Protein AF-A0A6L8U2K6-F1 (afdb_monomer)

Solvent-accessible surface area (backbone atoms only — not comparable to full-atom values): 6832 Å² total; per-residue (Å²): 142,85,79,87,63,84,82,75,56,72,65,58,54,56,49,52,51,50,53,48,40,55,70,75,34,59,48,20,58,42,51,52,53,72,71,41,60,77,92,68,61,67,78,41,79,47,75,41,72,65,56,47,58,81,60,60,84,67,68,87,83,79,55,77,65,57,58,54,52,48,54,50,51,48,43,27,56,48,45,24,52,30,92,92,25,87,46,38,44,80,45,78,42,60,57,82,91,44,50,69,71,54,63,76,48,58,57,75,79,70,111

Secondary structure (DSSP, 8-state):
---------HHHHHHHHHHHHHHH-TTHHHHHHHTS-GGG-S-EEEEE--GGGGGTT--TTS-HHHHHHHHHHHHHHHHHTSTT-TTEEEEE---GGGHHHHTT-TTGGG-

pLDDT: mean 80.6, std 13.08, range [44.81, 95.0]

Mean predicted aligned error: 8.61 Å

Sequence (111 aa):
LSGNGPVRDPNDETQNEILKVLRDNPDGIGEVIRNAPPRFRGKTLLFIDQFEELFRDVSFQSYPDREKELSRFVTLLTNSVSHNNPDIYLVIAIRSDLITECSHYRGFTNL

Foldseek 3Di:
DDDPDPPDDPVVVVVVVLVCLLQPPLQSLLVCQVPDDPVSDAAEEAEAEAPLVLVPPPPVPDDPVSVVVSLSNLSSLLSCVPPVNVRYHYDYDYDPVSVVVVVVRCSVVVD

Nearest PDB structures (foldseek):
  7piu-assembly1_A  TM=2.959E-01  e=3.061E-01  Homo sapiens
  2vye-assembly1_B  TM=2.200E-01  e=1.027E+00  Geobacillus kaustop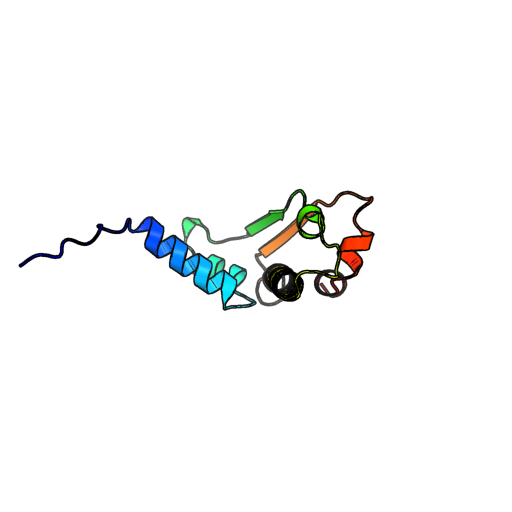hilus HTA426
  7oyl-assembly1_A  TM=3.5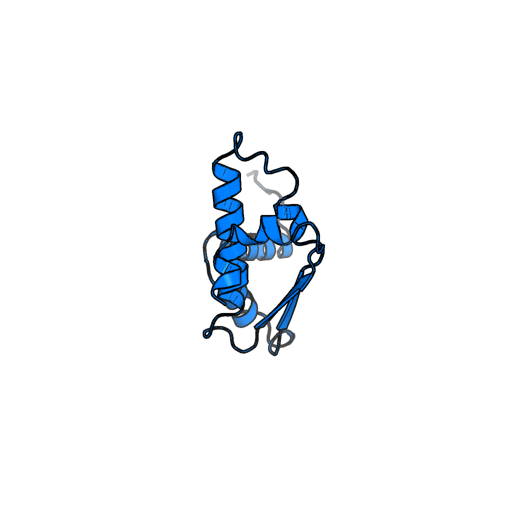98E-01  e=4.129E+00  Aspergillus fumigatus

Structure (mmCIF, N/CA/C/O backbone):
data_AF-A0A6L8U2K6-F1
#
_entry.id   AF-A0A6L8U2K6-F1
#
loop_
_atom_site.group_PDB
_atom_site.id
_atom_site.type_symbol
_atom_site.label_atom_id
_atom_site.label_alt_id
_atom_site.label_comp_id
_atom_site.label_asym_id
_atom_site.label_entity_id
_atom_site.label_seq_id
_atom_site.pdbx_PDB_ins_code
_atom_site.Cartn_x
_atom_site.Cartn_y
_atom_site.Cartn_z
_atom_site.occupancy
_atom_site.B_iso_or_equiv
_atom_site.auth_seq_id
_atom_site.auth_comp_id
_atom_site.auth_asym_id
_atom_site.auth_atom_id
_atom_site.pdbx_PDB_model_num
ATOM 1 N N . LEU A 1 1 ? 1.429 43.412 17.797 1.00 44.81 1 LEU A N 1
ATOM 2 C CA . LEU A 1 1 ? 0.382 42.372 17.890 1.00 44.81 1 LEU A CA 1
ATOM 3 C C . LEU A 1 1 ? -0.079 42.062 16.474 1.00 44.81 1 LEU A C 1
ATOM 5 O O . LEU A 1 1 ? -0.942 42.759 15.967 1.00 44.81 1 LEU A O 1
ATOM 9 N N . SER A 1 2 ? 0.571 41.133 15.779 1.00 53.34 2 SER A N 1
ATOM 10 C CA . SER A 1 2 ? 0.094 40.709 14.461 1.00 53.34 2 SER A CA 1
ATOM 11 C C . SER A 1 2 ? 0.568 39.291 14.199 1.00 53.34 2 SER A C 1
ATOM 13 O O . SER A 1 2 ? 1.753 39.007 14.356 1.00 53.34 2 SER A O 1
ATOM 15 N N . GLY A 1 3 ? -0.371 38.411 13.874 1.00 45.78 3 GLY A N 1
ATOM 16 C CA . GLY A 1 3 ? -0.091 37.002 13.643 1.00 45.78 3 GLY A CA 1
ATOM 17 C C . GLY A 1 3 ? -1.331 36.121 13.714 1.00 45.78 3 GLY A C 1
ATOM 18 O O . GLY A 1 3 ? -1.265 35.054 14.308 1.00 45.78 3 GLY A O 1
ATOM 19 N N . ASN A 1 4 ? -2.451 36.539 13.116 1.00 53.59 4 ASN A N 1
ATOM 20 C CA . ASN A 1 4 ? -3.452 35.560 12.693 1.00 53.59 4 ASN A CA 1
ATOM 21 C C . ASN A 1 4 ? -2.891 34.895 11.433 1.00 53.59 4 ASN A C 1
ATOM 23 O O . ASN A 1 4 ? -3.108 35.370 10.319 1.00 53.59 4 ASN A O 1
ATOM 27 N N . GLY A 1 5 ? -2.085 33.849 11.635 1.00 63.31 5 GLY A N 1
ATOM 28 C CA . GLY A 1 5 ? -1.753 32.911 10.568 1.00 63.31 5 GLY A CA 1
ATOM 29 C C . GLY A 1 5 ? -3.033 32.284 10.001 1.00 63.31 5 GLY A C 1
ATOM 30 O O . GLY A 1 5 ? -4.082 32.359 10.647 1.00 63.31 5 GLY A O 1
ATOM 31 N N . PRO A 1 6 ? -2.979 31.694 8.795 1.00 64.31 6 PRO A N 1
ATOM 32 C CA . PRO A 1 6 ? -4.141 31.032 8.218 1.00 64.31 6 PRO A CA 1
ATOM 33 C C . PRO A 1 6 ? -4.674 30.002 9.218 1.00 64.31 6 PRO A C 1
ATOM 35 O O . PRO A 1 6 ? -3.929 29.134 9.674 1.00 64.31 6 PRO A O 1
ATOM 38 N N . VAL A 1 7 ? -5.946 30.146 9.597 1.00 65.56 7 VAL A N 1
ATOM 39 C CA . VAL A 1 7 ? -6.654 29.165 10.422 1.00 65.56 7 VAL A CA 1
ATOM 40 C C . VAL A 1 7 ? -6.691 27.879 9.602 1.00 65.56 7 VAL A C 1
ATOM 42 O O . VAL A 1 7 ? -7.323 27.847 8.548 1.00 65.56 7 VAL A O 1
ATOM 45 N N . ARG A 1 8 ? -5.929 26.868 10.025 1.00 63.84 8 ARG A N 1
ATOM 46 C CA . ARG A 1 8 ? -5.858 25.572 9.342 1.00 63.84 8 ARG A CA 1
ATOM 47 C C . ARG A 1 8 ? -7.182 24.837 9.527 1.00 63.84 8 ARG A C 1
ATOM 49 O O . ARG A 1 8 ? -7.728 24.839 10.629 1.00 63.84 8 ARG A O 1
ATOM 56 N N . ASP A 1 9 ? -7.696 24.241 8.455 1.00 71.88 9 ASP A N 1
ATOM 57 C CA . ASP A 1 9 ? -8.867 23.370 8.535 1.00 71.88 9 ASP A CA 1
ATOM 58 C C . ASP A 1 9 ? -8.480 22.117 9.352 1.00 71.88 9 ASP A C 1
ATOM 60 O O . ASP A 1 9 ? -7.478 21.475 9.028 1.00 71.88 9 ASP A O 1
ATOM 64 N N . PRO A 1 10 ? -9.223 21.741 10.409 1.00 68.31 10 PRO A N 1
ATOM 65 C CA . PRO A 1 10 ? -8.976 20.508 11.164 1.00 68.31 10 PRO A CA 1
ATOM 66 C C . PRO A 1 10 ? -8.899 19.240 10.290 1.00 68.31 10 PRO A C 1
ATOM 68 O O . PRO A 1 10 ? -8.219 18.271 10.645 1.00 68.31 10 PRO A O 1
ATOM 71 N N . ASN A 1 11 ? -9.564 19.237 9.130 1.00 74.88 11 ASN A N 1
ATOM 72 C CA . ASN A 1 11 ? -9.453 18.153 8.157 1.00 74.88 11 ASN A CA 1
ATOM 73 C C . ASN A 1 11 ? -8.072 18.106 7.489 1.00 74.88 11 ASN A C 1
ATOM 75 O O . ASN A 1 11 ? -7.558 17.009 7.269 1.00 74.88 11 ASN A O 1
ATOM 79 N N . ASP A 1 12 ? -7.443 19.255 7.225 1.00 78.50 12 ASP A N 1
ATOM 80 C CA . ASP A 1 12 ? -6.097 19.318 6.642 1.00 78.50 12 ASP A CA 1
ATOM 81 C C . ASP A 1 12 ? -5.055 18.765 7.619 1.00 78.50 12 ASP A C 1
ATOM 83 O O . ASP A 1 12 ? -4.112 18.083 7.218 1.00 78.50 12 ASP A O 1
ATOM 87 N N . GLU A 1 13 ? -5.209 19.028 8.918 1.00 83.81 13 GLU A N 1
ATOM 88 C CA . GLU A 1 13 ? -4.307 18.489 9.943 1.00 83.81 13 GLU A CA 1
ATOM 89 C C . GLU A 1 13 ? -4.416 16.964 10.022 1.00 83.81 13 GLU A C 1
ATOM 91 O O . GLU A 1 13 ? -3.406 16.269 9.909 1.00 83.81 13 GLU A O 1
ATOM 96 N N . THR A 1 14 ? -5.644 16.444 10.067 1.00 85.12 14 THR A N 1
ATOM 97 C CA . THR A 1 14 ? -5.908 14.996 10.083 1.00 85.12 14 THR A CA 1
ATOM 98 C C . THR A 1 14 ? -5.360 14.306 8.827 1.00 85.12 14 THR A C 1
ATOM 100 O O . THR A 1 14 ? -4.743 13.242 8.902 1.00 85.12 14 THR A O 1
ATOM 103 N N . GLN A 1 15 ? -5.543 14.910 7.650 1.00 87.62 15 GLN A N 1
ATOM 104 C CA . GLN A 1 15 ? -5.007 14.376 6.397 1.00 87.62 15 GLN A CA 1
ATOM 105 C C . GLN A 1 15 ? -3.477 14.357 6.386 1.00 87.62 15 GLN A C 1
ATOM 107 O O . GLN A 1 15 ? -2.882 13.364 5.969 1.00 87.62 15 GLN A O 1
ATOM 112 N N . ASN A 1 16 ? -2.831 15.421 6.863 1.00 91.75 16 ASN A N 1
ATOM 113 C CA . ASN A 1 16 ? -1.373 15.489 6.932 1.00 91.75 16 ASN A CA 1
ATOM 114 C C . ASN A 1 16 ? -0.792 14.450 7.899 1.00 91.75 16 ASN A C 1
ATOM 116 O O . ASN A 1 16 ? 0.246 13.856 7.604 1.00 91.75 16 ASN A O 1
ATOM 120 N N . GLU A 1 17 ? -1.464 14.195 9.020 1.00 91.19 17 GLU A N 1
ATOM 121 C CA . GLU A 1 17 ? -1.086 13.139 9.961 1.00 91.19 17 GLU A CA 1
ATOM 122 C C . GLU A 1 17 ? -1.187 11.751 9.323 1.00 91.19 17 GLU A C 1
ATOM 124 O O . GLU A 1 17 ? -0.224 10.985 9.374 1.00 91.19 17 GLU A O 1
ATOM 129 N N . ILE A 1 18 ? -2.298 11.455 8.639 1.00 92.38 18 ILE A N 1
ATOM 130 C CA . ILE A 1 18 ? -2.472 10.192 7.908 1.00 92.38 18 ILE A CA 1
ATOM 131 C C . ILE A 1 18 ? -1.385 10.041 6.840 1.00 92.38 18 ILE A C 1
ATOM 133 O O . ILE A 1 18 ? -0.716 9.012 6.782 1.00 92.38 18 ILE A O 1
ATOM 137 N N . LEU A 1 19 ? -1.157 11.068 6.016 1.00 92.81 19 LEU A N 1
ATOM 138 C CA . LEU A 1 19 ? -0.135 11.033 4.967 1.00 92.81 19 LEU A CA 1
ATOM 139 C C . LEU A 1 19 ? 1.268 10.807 5.534 1.00 92.81 19 LEU A C 1
ATOM 141 O O . LEU A 1 19 ? 2.068 10.106 4.915 1.00 92.81 19 LEU A O 1
ATOM 145 N N . LYS A 1 20 ? 1.567 11.373 6.704 1.00 93.75 20 LYS A N 1
ATOM 146 C CA . LYS A 1 20 ? 2.832 11.138 7.397 1.00 93.75 20 LYS A CA 1
ATOM 147 C C . LYS A 1 20 ? 2.962 9.677 7.832 1.00 93.75 20 LYS A C 1
ATOM 149 O O . LYS A 1 20 ? 3.977 9.056 7.532 1.00 93.75 20 LYS A O 1
ATOM 154 N N . VAL A 1 21 ? 1.926 9.103 8.449 1.00 95.00 21 VAL A N 1
ATOM 155 C CA . VAL A 1 21 ? 1.912 7.681 8.841 1.00 95.00 21 VAL A CA 1
ATOM 156 C C . VAL A 1 21 ? 2.110 6.772 7.624 1.00 95.00 21 VAL A C 1
ATOM 158 O O . VAL A 1 21 ? 2.952 5.880 7.661 1.00 95.00 21 VAL A O 1
ATOM 161 N N . LEU A 1 22 ? 1.409 7.032 6.516 1.00 94.25 22 LEU A N 1
ATOM 162 C CA . LEU A 1 22 ? 1.540 6.245 5.282 1.00 94.25 22 LEU A CA 1
ATOM 163 C C . LEU A 1 22 ? 2.931 6.354 4.632 1.00 94.25 22 LEU A C 1
ATOM 165 O O . LEU A 1 22 ? 3.351 5.443 3.920 1.00 94.25 22 LEU A O 1
ATOM 169 N N . ARG A 1 23 ? 3.648 7.466 4.839 1.00 90.31 23 ARG A N 1
ATOM 170 C CA . ARG A 1 23 ? 5.007 7.670 4.307 1.00 90.31 23 ARG A CA 1
ATOM 171 C C . ARG A 1 23 ? 6.084 7.036 5.178 1.00 90.31 23 ARG A C 1
ATOM 173 O O . ARG A 1 23 ? 7.031 6.477 4.629 1.00 90.31 23 ARG A O 1
ATOM 180 N N . ASP A 1 24 ? 5.932 7.125 6.494 1.00 91.69 24 ASP A N 1
ATOM 181 C CA . ASP A 1 24 ? 6.996 6.803 7.445 1.00 91.69 24 ASP A CA 1
ATOM 182 C C . ASP A 1 24 ? 6.869 5.383 8.024 1.00 91.69 24 ASP A C 1
ATOM 184 O O . ASP A 1 24 ? 7.873 4.805 8.445 1.00 91.69 24 ASP A O 1
ATOM 188 N N . ASN A 1 25 ? 5.664 4.795 8.027 1.00 93.12 25 ASN A N 1
ATOM 189 C CA . ASN A 1 25 ? 5.410 3.458 8.563 1.00 93.12 25 ASN A CA 1
ATOM 190 C C . ASN A 1 25 ? 5.072 2.441 7.450 1.00 93.12 25 ASN A C 1
ATOM 192 O O . ASN A 1 25 ? 4.034 2.568 6.798 1.00 93.12 25 ASN A O 1
ATOM 196 N N . PRO A 1 26 ? 5.870 1.369 7.277 1.00 91.44 26 PRO A N 1
ATOM 197 C CA . PRO A 1 26 ? 5.549 0.265 6.373 1.00 91.44 26 PRO A CA 1
ATOM 198 C C . PRO A 1 26 ? 4.228 -0.469 6.671 1.00 91.44 26 PRO A C 1
ATOM 200 O O . PRO A 1 26 ? 3.708 -1.110 5.768 1.00 91.44 26 PRO A O 1
ATOM 203 N N . ASP A 1 27 ? 3.693 -0.412 7.898 1.00 92.75 27 ASP A N 1
ATOM 204 C CA . ASP A 1 27 ? 2.357 -0.922 8.280 1.00 92.75 27 ASP A CA 1
ATOM 205 C C . ASP A 1 27 ? 1.311 0.211 8.381 1.00 92.75 27 ASP A C 1
ATOM 207 O O . ASP A 1 27 ? 0.264 0.068 9.012 1.00 92.75 27 ASP A O 1
ATOM 211 N N . GLY A 1 28 ? 1.581 1.373 7.777 1.00 93.81 28 GLY A N 1
ATOM 212 C CA . GLY A 1 28 ? 0.783 2.585 7.970 1.00 93.81 28 GLY A CA 1
ATOM 213 C C . GLY A 1 28 ? -0.699 2.424 7.616 1.00 93.81 28 GLY A C 1
ATOM 214 O O . GLY A 1 28 ? -1.552 2.970 8.310 1.00 93.81 28 GLY A O 1
ATOM 215 N N . ILE A 1 29 ? -1.034 1.631 6.591 1.00 93.69 29 ILE A N 1
ATOM 216 C CA . ILE A 1 29 ? -2.435 1.332 6.243 1.00 93.69 29 ILE A CA 1
ATOM 217 C C . ILE A 1 29 ? -3.132 0.578 7.385 1.00 93.69 29 ILE A C 1
ATOM 219 O O . ILE A 1 29 ? -4.230 0.960 7.794 1.00 93.69 29 ILE A O 1
ATOM 223 N N . GLY A 1 30 ? -2.484 -0.462 7.920 1.00 92.12 30 GLY A N 1
ATOM 224 C CA . GLY A 1 30 ? -3.000 -1.225 9.054 1.00 92.12 30 GLY A CA 1
ATOM 225 C C . GLY A 1 30 ? -3.175 -0.343 10.287 1.00 92.12 30 GLY A C 1
ATOM 226 O O . GLY A 1 30 ? -4.220 -0.380 10.934 1.00 92.12 30 GLY A O 1
ATOM 227 N N . GLU A 1 31 ? -2.195 0.513 10.582 1.00 92.31 31 GLU A N 1
ATOM 228 C CA . GLU A 1 31 ? -2.264 1.460 11.697 1.00 92.31 31 GLU A CA 1
ATOM 229 C C . GLU A 1 31 ? -3.436 2.440 11.567 1.00 92.31 31 GLU A C 1
ATOM 231 O O . GLU A 1 31 ? -4.216 2.589 12.510 1.00 92.31 31 GLU A O 1
ATOM 236 N N . VAL A 1 32 ? -3.602 3.066 10.400 1.00 92.44 32 VAL A N 1
ATOM 237 C CA . VAL A 1 32 ? -4.688 4.024 10.148 1.00 92.44 32 VAL A CA 1
ATOM 238 C C . VAL A 1 32 ? -6.054 3.351 10.286 1.00 92.44 32 VAL A C 1
ATOM 240 O O . VAL A 1 32 ? -6.941 3.904 10.935 1.00 92.44 32 VAL A O 1
ATOM 243 N N . ILE A 1 33 ? -6.226 2.144 9.740 1.00 90.12 33 ILE A N 1
ATOM 244 C CA . ILE A 1 33 ? -7.494 1.405 9.822 1.00 90.12 33 ILE A CA 1
ATOM 245 C C . ILE A 1 33 ? -7.787 0.957 11.262 1.00 90.12 33 ILE A C 1
ATOM 247 O O . ILE A 1 33 ? -8.915 1.110 11.731 1.00 90.12 33 ILE A O 1
ATOM 251 N N . ARG A 1 34 ? -6.788 0.465 12.010 1.00 87.31 34 ARG A N 1
ATOM 252 C CA . ARG A 1 34 ? -6.961 0.068 13.424 1.00 87.31 34 ARG A CA 1
ATOM 253 C C . ARG A 1 34 ? -7.336 1.251 14.321 1.00 87.31 34 ARG A C 1
ATOM 255 O O . ARG A 1 34 ? -8.148 1.092 15.235 1.00 87.31 34 ARG A O 1
ATOM 262 N N . ASN A 1 35 ? -6.773 2.426 14.043 1.00 88.31 35 ASN A N 1
ATOM 263 C CA . ASN A 1 35 ? -7.043 3.663 14.777 1.00 88.31 35 ASN A CA 1
ATOM 264 C C . ASN A 1 35 ? -8.279 4.422 14.263 1.00 88.31 35 ASN A C 1
ATOM 266 O O . ASN A 1 35 ? -8.662 5.437 14.849 1.00 88.31 35 ASN A O 1
ATOM 270 N N . ALA A 1 36 ? -8.932 3.937 13.204 1.00 86.69 36 ALA A N 1
ATOM 271 C CA . ALA A 1 36 ? -10.103 4.587 12.642 1.00 86.69 36 ALA A CA 1
ATOM 272 C C . ALA A 1 36 ? -11.290 4.595 13.631 1.00 86.69 36 ALA A C 1
ATOM 274 O O . ALA A 1 36 ? -11.435 3.695 14.474 1.00 86.69 36 ALA A O 1
ATOM 275 N N . PRO A 1 37 ? -12.193 5.592 13.524 1.00 87.44 37 PRO A N 1
ATOM 276 C CA . PRO A 1 37 ? -13.401 5.650 14.336 1.00 87.44 37 PRO A CA 1
ATOM 277 C C . PRO A 1 37 ? -14.211 4.341 14.285 1.00 87.44 37 PRO A C 1
ATOM 279 O O . PRO A 1 37 ? -14.276 3.716 13.227 1.00 87.44 37 PRO A O 1
ATOM 282 N N . PRO A 1 38 ? -14.928 3.954 15.361 1.00 86.12 38 PRO A N 1
ATOM 283 C CA . PRO A 1 38 ? -15.630 2.667 15.447 1.00 86.12 38 PRO A CA 1
ATOM 284 C C . PRO A 1 38 ? -16.572 2.341 14.282 1.00 86.12 38 PRO A C 1
ATOM 286 O O . PRO A 1 38 ? -16.753 1.176 13.953 1.00 86.12 38 PRO A O 1
ATOM 289 N N . ARG A 1 39 ? -17.140 3.365 13.631 1.00 85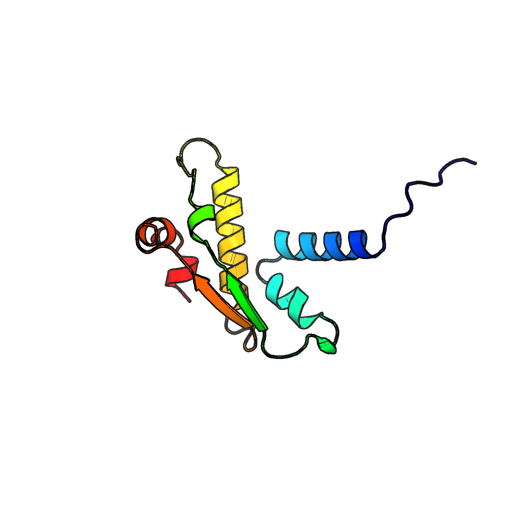.19 39 ARG A N 1
ATOM 290 C CA . ARG A 1 39 ? -18.003 3.220 12.446 1.00 85.19 39 ARG A CA 1
ATOM 291 C C . ARG A 1 39 ? -17.293 2.633 11.216 1.00 85.19 39 ARG A C 1
ATOM 293 O O . ARG A 1 39 ? -17.969 2.190 10.300 1.00 85.19 39 ARG A O 1
ATOM 300 N N . PHE A 1 40 ? -15.961 2.672 11.194 1.00 80.62 40 PHE A N 1
ATOM 301 C CA . PHE A 1 40 ? -15.107 2.151 10.125 1.00 80.62 40 PHE A CA 1
ATOM 302 C C . PHE A 1 40 ? -14.391 0.853 10.527 1.00 80.62 40 PHE A C 1
ATOM 304 O O . PHE A 1 40 ? -13.556 0.360 9.778 1.00 80.62 40 PHE A O 1
ATOM 311 N N . ARG A 1 41 ? -14.694 0.291 11.708 1.00 81.19 41 ARG A N 1
ATOM 312 C CA . ARG A 1 41 ? -14.134 -0.994 12.140 1.00 81.19 41 ARG A CA 1
ATOM 313 C C . ARG A 1 41 ? -14.829 -2.151 11.432 1.00 81.19 41 ARG A C 1
ATOM 315 O O . ARG A 1 41 ? -16.048 -2.153 11.281 1.00 81.19 41 ARG A O 1
ATOM 322 N N . GLY A 1 42 ? -14.047 -3.165 11.083 1.00 86.56 42 GLY A N 1
ATOM 323 C CA . GLY A 1 42 ? -14.509 -4.382 10.429 1.00 86.56 42 GLY A CA 1
ATOM 324 C C . GLY A 1 42 ? -13.638 -4.733 9.230 1.00 86.56 42 GLY A C 1
ATOM 325 O O . GLY A 1 42 ? -12.552 -4.183 9.048 1.00 86.56 42 GLY A O 1
ATOM 326 N N . LYS A 1 43 ? -14.142 -5.654 8.407 1.00 91.56 43 LYS A N 1
ATOM 327 C CA . LYS A 1 43 ? -13.461 -6.085 7.188 1.00 91.56 43 LYS A CA 1
ATOM 328 C C . LYS A 1 43 ? -13.353 -4.928 6.199 1.00 91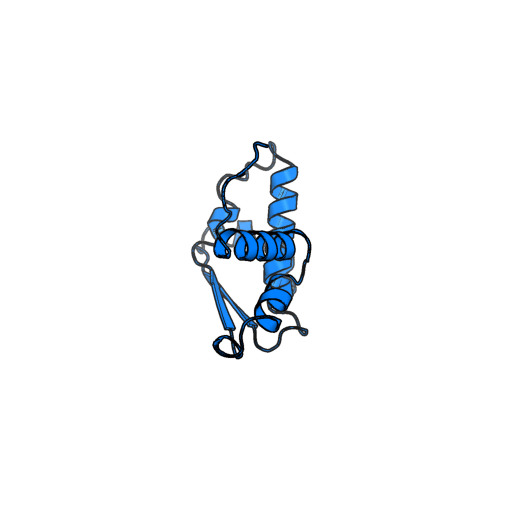.56 43 LYS A C 1
ATOM 330 O O . LYS A 1 43 ? -14.366 -4.348 5.816 1.00 91.56 43 LYS A O 1
ATOM 335 N N . THR A 1 44 ? -12.135 -4.632 5.772 1.00 91.94 44 THR A N 1
ATOM 336 C CA . THR A 1 44 ? -11.805 -3.566 4.830 1.00 91.94 44 THR A CA 1
ATOM 337 C C . THR A 1 44 ? -11.304 -4.173 3.529 1.00 91.94 44 THR A C 1
ATOM 339 O O . THR A 1 44 ? -10.366 -4.963 3.532 1.00 91.94 44 THR A O 1
ATOM 342 N N . LEU A 1 45 ? -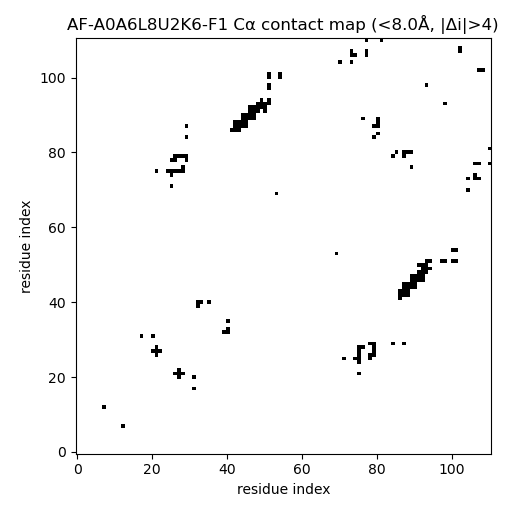11.920 -3.793 2.410 1.00 93.94 45 LEU A N 1
ATOM 343 C CA . LEU A 1 45 ? -11.455 -4.151 1.074 1.00 93.94 45 LEU A CA 1
ATOM 344 C C . LEU A 1 45 ? -10.752 -2.947 0.444 1.00 93.94 45 LEU A C 1
ATOM 346 O O . LEU A 1 45 ? -11.375 -1.917 0.196 1.00 93.94 45 LEU A O 1
ATOM 350 N N . LEU A 1 46 ? -9.466 -3.101 0.159 1.00 92.81 46 LEU A N 1
ATOM 351 C CA . LEU A 1 46 ? -8.672 -2.185 -0.644 1.00 92.81 46 LEU A CA 1
ATOM 352 C C . LEU A 1 46 ? -8.746 -2.655 -2.093 1.00 92.81 46 LEU A C 1
ATOM 354 O O . LEU A 1 46 ? -8.189 -3.694 -2.444 1.00 92.81 46 LEU A O 1
ATOM 358 N N . PHE A 1 47 ? -9.459 -1.903 -2.924 1.00 94.50 47 PHE A N 1
ATOM 359 C CA . PHE A 1 47 ? -9.529 -2.147 -4.359 1.00 94.50 47 PHE A CA 1
ATOM 360 C C . PHE A 1 47 ? -8.688 -1.105 -5.088 1.00 94.50 47 PHE A C 1
ATOM 362 O O . PHE A 1 47 ? -8.958 0.091 -4.982 1.00 94.50 47 PHE A O 1
ATOM 369 N N . ILE A 1 48 ? -7.669 -1.565 -5.808 1.00 92.44 48 ILE A N 1
ATOM 370 C CA . ILE A 1 48 ? -6.788 -0.711 -6.599 1.00 92.44 48 ILE A CA 1
ATOM 371 C C . ILE A 1 48 ? -6.987 -1.072 -8.062 1.00 92.44 48 ILE A C 1
ATOM 373 O O . ILE A 1 48 ? -6.615 -2.162 -8.493 1.00 92.44 48 ILE A O 1
ATOM 377 N N . ASP A 1 49 ? -7.589 -0.148 -8.802 1.00 92.06 49 ASP A N 1
ATOM 378 C CA . ASP A 1 49 ? -7.672 -0.220 -10.255 1.00 92.06 49 ASP A CA 1
ATOM 379 C C . ASP A 1 49 ? -6.439 0.426 -10.896 1.00 92.06 49 ASP A C 1
ATOM 381 O O . ASP A 1 49 ? -5.801 1.289 -10.288 1.00 92.06 49 ASP A O 1
ATOM 385 N N . GLN A 1 50 ? -6.122 0.012 -12.122 1.00 89.56 50 GLN A N 1
ATOM 386 C CA . GLN A 1 50 ? -5.025 0.550 -12.932 1.00 89.56 50 GLN A CA 1
ATOM 387 C C . GLN A 1 50 ? -3.668 0.547 -12.217 1.00 89.56 50 GLN A C 1
ATOM 389 O O . GLN A 1 50 ? -2.885 1.498 -12.310 1.00 89.56 50 GLN A O 1
ATOM 394 N N . PHE A 1 51 ? -3.367 -0.528 -11.489 1.00 87.88 51 PHE A N 1
ATOM 395 C CA . PHE A 1 51 ? -2.110 -0.641 -10.750 1.00 87.88 51 PHE A CA 1
ATOM 396 C C . PHE A 1 51 ? -0.878 -0.550 -11.660 1.00 87.88 51 PHE A C 1
ATOM 398 O O . PHE A 1 51 ? 0.188 -0.112 -11.222 1.00 87.88 51 PHE A O 1
ATOM 405 N N . GLU A 1 52 ? -1.032 -0.902 -12.940 1.00 83.81 52 GLU A N 1
ATOM 406 C CA . GLU A 1 52 ? 0.027 -0.79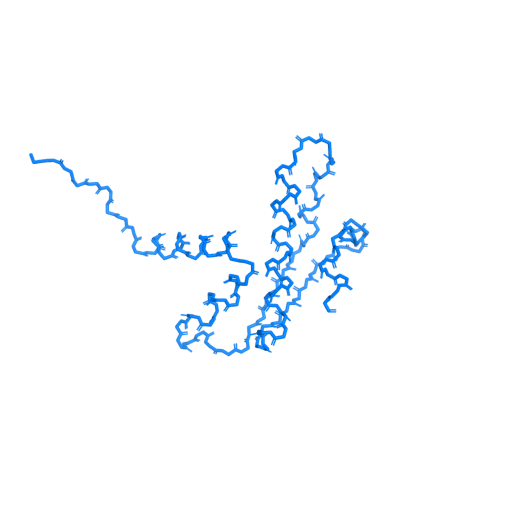6 -13.936 1.00 83.81 52 GLU A CA 1
ATOM 407 C C . GLU A 1 52 ? 0.586 0.619 -14.111 1.00 83.81 52 GLU A C 1
ATOM 409 O O . GLU A 1 52 ? 1.712 0.777 -14.582 1.00 83.81 52 GLU A O 1
ATOM 414 N N . GLU A 1 53 ? -0.170 1.655 -13.742 1.00 83.81 53 GLU A N 1
ATOM 415 C CA . GLU A 1 53 ? 0.220 3.032 -14.032 1.00 83.81 53 GLU A CA 1
ATOM 416 C C . GLU A 1 53 ? 1.386 3.511 -13.176 1.00 83.81 53 GLU A C 1
ATOM 418 O O . GLU A 1 53 ? 2.130 4.411 -13.565 1.00 83.81 53 GLU A O 1
ATOM 423 N N . LEU A 1 54 ? 1.637 2.822 -12.064 1.00 81.19 54 LEU A N 1
ATOM 424 C CA . LEU A 1 54 ? 2.861 2.980 -11.289 1.00 81.19 54 LEU A CA 1
ATOM 425 C C . LEU A 1 54 ? 4.117 2.659 -12.112 1.00 81.19 54 LEU A C 1
ATOM 427 O O . LEU A 1 54 ? 5.188 3.200 -11.825 1.00 81.19 54 LEU A O 1
ATOM 431 N N . PHE A 1 55 ? 3.973 1.814 -13.137 1.00 74.69 55 PHE A N 1
ATOM 432 C CA . PHE A 1 55 ? 5.043 1.361 -14.023 1.00 74.69 55 PHE A CA 1
ATOM 433 C C . PHE A 1 55 ? 5.049 2.087 -15.376 1.00 74.69 55 PHE A C 1
ATOM 435 O O . PHE A 1 55 ? 6.000 1.944 -16.150 1.00 74.69 55 PHE A O 1
ATOM 442 N N . ARG A 1 56 ? 4.034 2.910 -15.676 1.00 70.56 56 ARG A N 1
ATOM 443 C CA . ARG A 1 56 ? 4.051 3.749 -16.875 1.00 70.56 56 ARG A CA 1
ATOM 444 C C . ARG A 1 56 ? 5.090 4.856 -16.661 1.00 70.56 56 ARG A C 1
ATOM 446 O O . ARG A 1 56 ? 5.109 5.532 -15.633 1.00 70.56 56 ARG A O 1
ATOM 453 N N . ASP A 1 57 ? 6.020 4.985 -17.601 1.00 60.97 57 ASP A N 1
ATOM 454 C CA . ASP A 1 57 ? 7.162 5.919 -17.589 1.00 60.97 57 ASP A CA 1
ATOM 455 C C . ASP A 1 57 ? 8.399 5.494 -16.781 1.00 60.97 57 ASP A C 1
ATOM 457 O O . ASP A 1 57 ? 9.294 6.314 -16.556 1.00 60.97 57 ASP A O 1
ATOM 461 N N . VAL A 1 58 ? 8.518 4.228 -16.367 1.00 56.94 58 VAL A N 1
ATOM 462 C CA . VAL A 1 58 ? 9.780 3.718 -15.801 1.00 56.94 58 VAL A CA 1
ATOM 463 C C . VAL A 1 58 ? 10.744 3.375 -16.940 1.00 56.94 58 VAL A C 1
ATOM 465 O O . VAL A 1 58 ? 11.161 2.241 -17.136 1.00 56.94 58 VAL A O 1
ATOM 468 N N . SER A 1 59 ? 11.162 4.376 -17.717 1.00 54.59 59 SER A N 1
ATOM 469 C CA . SER A 1 59 ? 12.487 4.299 -18.330 1.00 54.59 59 SER A CA 1
ATOM 470 C C . SER A 1 59 ? 13.480 4.363 -17.166 1.00 54.59 59 SER A C 1
ATOM 472 O O . SER A 1 59 ? 13.801 5.447 -16.680 1.00 54.59 59 SER A O 1
ATOM 474 N N . PHE A 1 60 ? 13.886 3.193 -16.664 1.00 52.38 60 PHE A N 1
ATOM 475 C CA . PHE A 1 60 ? 14.646 2.926 -15.429 1.00 52.38 60 PHE A CA 1
ATOM 476 C C . PHE A 1 60 ? 15.969 3.709 -15.240 1.00 52.38 60 PHE A C 1
ATOM 478 O O . PHE A 1 60 ? 16.698 3.471 -14.285 1.00 52.38 60 PHE A O 1
ATOM 485 N N . GLN A 1 61 ? 16.314 4.651 -16.120 1.00 53.06 61 GLN A N 1
ATOM 486 C CA . GLN A 1 61 ? 17.620 5.307 -16.160 1.00 53.06 61 GLN A CA 1
ATOM 487 C C . GLN A 1 61 ? 17.660 6.733 -15.586 1.00 53.06 61 GLN A C 1
ATOM 489 O O . GLN A 1 61 ? 18.754 7.275 -15.458 1.00 53.06 61 GLN A O 1
ATOM 494 N N . SER A 1 62 ? 16.530 7.361 -15.224 1.00 56.50 62 SER A N 1
ATOM 495 C CA . SER A 1 62 ? 16.533 8.816 -14.951 1.00 56.50 62 SER A CA 1
ATOM 496 C C . SER A 1 62 ? 16.225 9.260 -13.514 1.00 56.50 62 SER A C 1
ATOM 498 O O . SER A 1 62 ? 16.584 10.385 -13.179 1.00 56.50 62 SER A O 1
ATOM 500 N N . TYR A 1 63 ? 15.623 8.432 -12.644 1.00 61.53 63 TYR A N 1
ATOM 501 C CA . TYR A 1 63 ? 15.202 8.880 -11.299 1.00 61.53 63 TYR A CA 1
ATOM 502 C C . TYR A 1 63 ? 15.301 7.782 -10.215 1.00 61.53 63 TYR A C 1
ATOM 504 O O . TYR A 1 63 ? 14.308 7.099 -9.955 1.00 61.53 63 TYR A O 1
ATOM 512 N N . PRO A 1 64 ? 16.457 7.638 -9.533 1.00 64.69 64 PRO A N 1
ATOM 513 C CA . PRO A 1 64 ? 16.661 6.674 -8.440 1.00 64.69 64 PRO A CA 1
ATOM 514 C C . PRO A 1 64 ? 15.647 6.810 -7.295 1.00 64.69 64 PRO A C 1
ATOM 516 O O . PRO A 1 64 ? 15.236 5.822 -6.689 1.00 64.69 64 PRO A O 1
ATOM 519 N N . ASP A 1 65 ? 15.195 8.036 -7.025 1.00 76.19 65 ASP A N 1
ATOM 520 C CA . ASP A 1 65 ? 14.216 8.298 -5.972 1.00 76.19 65 ASP A CA 1
ATOM 521 C C . ASP A 1 65 ? 12.853 7.665 -6.288 1.00 76.19 65 ASP A C 1
ATOM 523 O O . ASP A 1 65 ? 12.188 7.161 -5.387 1.00 76.19 65 ASP A O 1
ATOM 527 N N . ARG A 1 66 ? 12.456 7.587 -7.568 1.00 77.31 66 ARG A N 1
ATOM 528 C CA . ARG A 1 66 ? 11.156 7.022 -7.969 1.00 77.31 66 ARG A CA 1
ATOM 529 C C . ARG A 1 66 ? 11.070 5.521 -7.696 1.00 77.31 66 ARG A C 1
ATOM 531 O O . ARG A 1 66 ? 10.030 5.047 -7.246 1.00 77.31 66 ARG A O 1
ATOM 538 N N . GLU A 1 67 ? 12.151 4.778 -7.927 1.00 79.00 67 GLU A N 1
ATOM 539 C CA . GLU A 1 67 ? 12.196 3.336 -7.651 1.00 79.00 67 GLU A CA 1
ATOM 540 C C . GLU A 1 67 ? 12.040 3.053 -6.151 1.00 79.00 67 GLU A C 1
ATOM 542 O O . GLU A 1 67 ? 11.271 2.176 -5.749 1.00 79.00 67 GLU A O 1
ATOM 547 N N . LYS A 1 68 ? 12.715 3.844 -5.309 1.00 83.62 68 LYS A N 1
ATOM 548 C CA . LYS A 1 68 ? 12.613 3.740 -3.851 1.00 83.62 68 LYS A CA 1
ATOM 549 C C . LYS A 1 68 ? 11.202 4.057 -3.353 1.00 83.62 68 LYS A C 1
ATOM 551 O O . LYS A 1 68 ? 10.680 3.331 -2.508 1.00 83.62 68 LYS A O 1
ATOM 556 N N . GLU A 1 69 ? 10.584 5.114 -3.877 1.00 84.75 69 GLU A N 1
ATOM 557 C CA . GLU A 1 69 ? 9.202 5.488 -3.554 1.00 84.75 69 GLU A CA 1
ATOM 558 C C . GLU A 1 69 ? 8.213 4.384 -3.946 1.00 84.75 69 GLU A C 1
ATOM 560 O O . GLU A 1 69 ? 7.360 4.004 -3.143 1.00 84.75 69 GLU A O 1
ATOM 565 N N . LEU A 1 70 ? 8.365 3.819 -5.146 1.00 85.62 70 LEU A N 1
ATOM 566 C CA . LEU A 1 70 ? 7.523 2.731 -5.634 1.00 85.62 70 LEU A CA 1
ATOM 567 C C . LEU A 1 70 ? 7.694 1.460 -4.795 1.00 8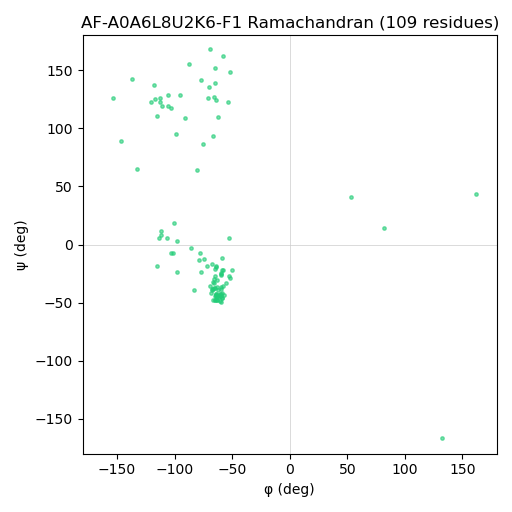5.62 70 LEU A C 1
ATOM 569 O O . LEU A 1 70 ? 6.706 0.861 -4.378 1.00 85.62 70 LEU A O 1
ATOM 573 N N . SER A 1 71 ? 8.931 1.088 -4.466 1.00 85.81 71 SER A N 1
ATOM 574 C CA . SER A 1 71 ? 9.217 -0.036 -3.567 1.00 85.81 71 SER A CA 1
ATOM 575 C C . SER A 1 71 ? 8.582 0.161 -2.184 1.00 85.81 71 SER A C 1
ATOM 577 O O . SER A 1 71 ? 7.972 -0.763 -1.635 1.00 85.81 71 SER A O 1
ATOM 579 N N . ARG A 1 72 ? 8.638 1.385 -1.640 1.00 89.06 72 ARG A N 1
ATOM 580 C CA . ARG A 1 72 ? 7.963 1.721 -0.379 1.00 89.06 72 ARG A CA 1
ATOM 581 C C . ARG A 1 72 ? 6.446 1.598 -0.501 1.00 89.06 72 ARG A C 1
ATOM 583 O O . ARG A 1 72 ? 5.822 1.039 0.395 1.00 89.06 72 ARG A O 1
ATOM 590 N N . PHE A 1 73 ? 5.859 2.077 -1.597 1.00 89.81 73 PHE A N 1
ATOM 591 C CA . PHE A 1 73 ? 4.421 1.970 -1.838 1.00 89.81 73 PHE A CA 1
ATOM 592 C C . PHE A 1 73 ? 3.962 0.511 -1.956 1.00 89.81 73 PHE A C 1
ATOM 594 O O . PHE A 1 73 ? 3.002 0.119 -1.299 1.00 89.81 73 PHE A O 1
ATOM 601 N N . VAL A 1 74 ? 4.687 -0.320 -2.711 1.00 89.56 74 VAL A N 1
ATOM 602 C CA . VAL A 1 74 ? 4.412 -1.764 -2.796 1.00 89.56 74 VAL A CA 1
ATOM 603 C C . VAL A 1 74 ? 4.499 -2.411 -1.416 1.00 89.56 74 VAL A C 1
ATOM 605 O O . VAL A 1 74 ? 3.590 -3.140 -1.033 1.00 89.56 7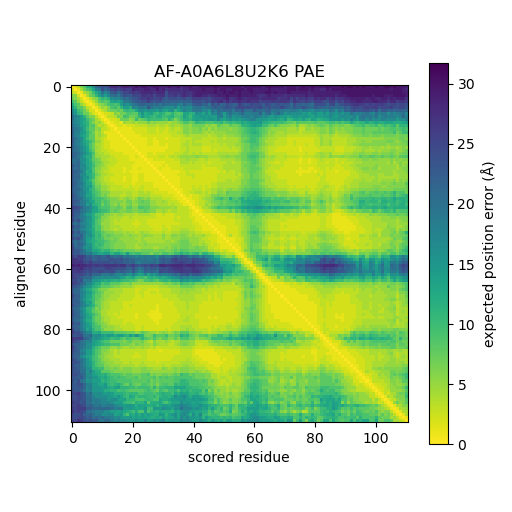4 VAL A O 1
ATOM 608 N N . THR A 1 75 ? 5.539 -2.091 -0.640 1.00 90.88 75 THR A N 1
ATOM 609 C CA . THR A 1 75 ? 5.711 -2.606 0.729 1.00 90.88 75 THR A CA 1
ATOM 610 C C . THR A 1 75 ? 4.539 -2.223 1.635 1.00 90.88 75 THR A C 1
ATOM 612 O O . THR A 1 75 ? 4.050 -3.055 2.397 1.00 90.88 75 THR A O 1
ATOM 615 N N . LEU A 1 76 ? 4.061 -0.980 1.537 1.00 93.19 76 LEU A N 1
ATOM 616 C CA . LEU A 1 76 ? 2.908 -0.489 2.291 1.00 93.19 76 LEU A CA 1
ATOM 617 C C . LEU A 1 76 ? 1.643 -1.307 1.977 1.00 93.19 76 LEU A C 1
ATOM 619 O O . LEU A 1 76 ? 0.921 -1.706 2.892 1.00 93.19 76 LEU A O 1
ATOM 623 N N . LEU A 1 77 ? 1.395 -1.600 0.696 1.00 92.50 77 LEU A N 1
ATOM 624 C CA . LEU A 1 77 ? 0.261 -2.420 0.264 1.00 92.50 77 LEU A CA 1
ATOM 625 C C . LEU A 1 77 ? 0.389 -3.873 0.731 1.00 92.50 77 LEU A C 1
ATOM 627 O O . LEU A 1 77 ? -0.558 -4.416 1.295 1.00 92.50 77 LEU A O 1
ATOM 631 N N . THR A 1 78 ? 1.547 -4.504 0.544 1.00 91.06 78 THR A N 1
ATOM 632 C CA . THR A 1 78 ? 1.741 -5.917 0.901 1.00 91.06 78 THR A CA 1
ATOM 633 C C . THR A 1 78 ? 1.683 -6.132 2.412 1.00 91.06 78 THR A C 1
ATOM 635 O O . THR A 1 78 ? 1.075 -7.089 2.882 1.00 91.06 78 THR A O 1
ATOM 638 N N . ASN A 1 79 ? 2.241 -5.210 3.203 1.00 92.25 79 ASN A N 1
ATOM 639 C CA . ASN A 1 79 ? 2.171 -5.288 4.663 1.00 92.25 79 ASN A CA 1
ATOM 640 C C . ASN A 1 79 ? 0.744 -5.108 5.188 1.00 92.25 79 ASN A C 1
ATOM 642 O O . ASN A 1 79 ? 0.379 -5.744 6.183 1.00 92.25 79 ASN A O 1
ATOM 646 N N . SER A 1 80 ? -0.074 -4.301 4.502 1.00 91.44 80 SER A N 1
ATOM 647 C CA . SER A 1 80 ? -1.468 -4.071 4.891 1.00 91.44 80 SER A CA 1
ATOM 648 C C . SER A 1 80 ? -2.311 -5.344 4.911 1.00 91.44 80 SER A C 1
ATOM 650 O O . SER A 1 80 ? -3.267 -5.399 5.668 1.00 91.44 80 SER A O 1
ATOM 652 N N . VAL A 1 81 ? -1.928 -6.375 4.152 1.00 90.50 81 VAL A N 1
ATOM 653 C CA . VAL A 1 81 ? -2.604 -7.685 4.104 1.00 90.50 81 VAL A CA 1
ATOM 654 C C . VAL A 1 81 ? -1.773 -8.819 4.705 1.00 90.50 81 VAL A C 1
ATOM 656 O O . VAL A 1 81 ? -2.102 -9.992 4.552 1.00 90.50 81 VAL A O 1
ATOM 659 N N . SER A 1 82 ? -0.685 -8.484 5.401 1.00 85.62 82 SER A N 1
ATOM 660 C CA . SER A 1 82 ? 0.115 -9.466 6.135 1.00 85.62 82 SER A CA 1
ATOM 661 C C . SER A 1 82 ? -0.646 -10.024 7.347 1.00 85.62 82 SER A C 1
ATOM 663 O O . SER A 1 82 ? -1.655 -9.470 7.781 1.00 85.62 82 SER A O 1
ATOM 665 N N . HIS A 1 83 ? -0.124 -11.098 7.952 1.00 73.06 83 HIS A N 1
ATOM 666 C CA . HIS A 1 83 ? -0.724 -11.798 9.101 1.00 73.06 83 HIS A CA 1
ATOM 667 C C . HIS A 1 83 ? -1.134 -10.893 10.282 1.00 73.06 83 HIS A C 1
ATOM 669 O O . HIS A 1 83 ? -1.997 -11.272 11.071 1.00 73.06 83 HIS A O 1
ATOM 675 N N . ASN A 1 84 ? -0.552 -9.697 10.404 1.00 77.50 84 ASN A N 1
ATOM 676 C CA . ASN A 1 84 ? -0.877 -8.733 11.456 1.00 77.50 84 ASN A CA 1
ATOM 677 C C . ASN A 1 84 ? -2.185 -7.954 11.200 1.00 77.50 84 ASN A C 1
ATOM 679 O O . ASN A 1 84 ? -2.639 -7.224 12.081 1.00 77.50 84 ASN A O 1
ATOM 683 N N . ASN A 1 85 ? -2.796 -8.106 10.021 1.00 83.56 85 ASN A N 1
ATOM 684 C CA . ASN A 1 85 ? -3.960 -7.352 9.560 1.00 83.56 85 ASN A CA 1
ATOM 685 C C . ASN A 1 85 ? -5.049 -8.278 8.969 1.00 83.56 85 ASN A C 1
ATOM 687 O O . ASN A 1 85 ? -5.356 -8.199 7.780 1.00 83.56 85 ASN A O 1
ATOM 691 N N . PRO A 1 86 ? -5.671 -9.157 9.778 1.00 84.31 86 PRO A N 1
ATOM 692 C CA . PRO A 1 86 ? -6.561 -10.217 9.282 1.00 84.31 86 PRO A CA 1
ATOM 693 C C . PRO A 1 86 ? -7.872 -9.715 8.655 1.00 84.31 86 PRO A C 1
ATOM 695 O O . PRO A 1 86 ? -8.547 -10.464 7.950 1.00 84.31 86 PRO A O 1
ATOM 698 N N . ASP A 1 87 ? -8.243 -8.463 8.922 1.00 90.12 87 ASP A N 1
ATOM 699 C CA . ASP A 1 87 ? -9.473 -7.846 8.427 1.00 90.12 87 ASP A CA 1
ATOM 700 C C . ASP A 1 87 ? -9.253 -6.988 7.174 1.00 90.12 87 ASP A C 1
ATOM 702 O O . ASP A 1 87 ? -10.202 -6.373 6.692 1.00 90.12 87 ASP A O 1
ATOM 706 N N . ILE A 1 88 ? -8.034 -6.927 6.632 1.00 93.00 88 ILE A N 1
ATOM 707 C CA . ILE A 1 88 ? -7.724 -6.152 5.428 1.00 93.00 88 ILE A CA 1
ATOM 708 C C . ILE A 1 88 ? -7.546 -7.108 4.250 1.00 93.00 88 ILE A C 1
ATOM 710 O O . ILE A 1 88 ? -6.775 -8.062 4.302 1.00 93.00 88 ILE A O 1
ATOM 714 N N . TYR A 1 89 ? -8.259 -6.827 3.165 1.00 93.69 89 TYR A N 1
ATOM 715 C CA . TYR A 1 89 ? -8.204 -7.567 1.912 1.00 93.69 89 TYR A CA 1
ATOM 716 C C . TYR A 1 89 ? -7.726 -6.630 0.809 1.00 93.69 89 TYR A C 1
ATOM 718 O O . TYR A 1 89 ? -8.199 -5.499 0.721 1.00 93.69 89 TYR A O 1
ATOM 726 N N . LEU A 1 90 ? -6.829 -7.099 -0.053 1.00 93.12 90 LEU A N 1
ATOM 727 C CA . LEU A 1 90 ? -6.294 -6.331 -1.174 1.00 93.12 90 LEU A CA 1
ATOM 728 C C . LEU A 1 90 ? -6.692 -7.006 -2.481 1.00 93.12 90 LEU A C 1
ATOM 730 O O . LEU A 1 90 ? -6.408 -8.183 -2.694 1.00 93.12 90 LEU A O 1
ATOM 734 N N . VAL A 1 91 ? -7.338 -6.244 -3.357 1.00 94.38 91 VAL A N 1
ATOM 735 C CA . VAL A 1 91 ? -7.635 -6.633 -4.732 1.00 94.38 91 VAL A CA 1
ATOM 736 C C . VAL A 1 91 ? -6.973 -5.623 -5.651 1.00 94.38 91 VAL A C 1
ATOM 738 O O . VAL A 1 91 ? -7.232 -4.424 -5.567 1.00 94.38 91 VAL A O 1
ATOM 741 N N . ILE A 1 92 ? -6.120 -6.131 -6.531 1.00 91.44 92 ILE A N 1
ATOM 742 C CA . ILE A 1 92 ? -5.413 -5.344 -7.534 1.00 91.44 92 ILE A CA 1
ATOM 743 C C . ILE A 1 92 ? -5.940 -5.747 -8.904 1.00 91.44 92 ILE A C 1
ATOM 745 O O . ILE A 1 92 ? -5.882 -6.921 -9.273 1.00 91.44 92 ILE A O 1
ATOM 749 N N . ALA A 1 93 ? -6.443 -4.770 -9.653 1.00 90.94 93 ALA A N 1
ATOM 750 C CA . ALA A 1 93 ? -6.694 -4.913 -11.074 1.00 90.94 93 ALA A CA 1
ATOM 751 C C . ALA A 1 93 ? -5.488 -4.369 -11.846 1.00 90.94 93 ALA A C 1
ATOM 753 O O . ALA A 1 93 ? -5.009 -3.261 -11.598 1.00 90.94 93 ALA A O 1
ATOM 754 N N . ILE A 1 94 ? -4.986 -5.190 -12.763 1.00 86.69 94 ILE A N 1
ATOM 755 C CA . ILE A 1 94 ? -3.858 -4.868 -13.628 1.00 86.69 94 ILE A CA 1
ATOM 756 C C . ILE A 1 94 ? -4.167 -5.347 -15.042 1.00 86.69 94 ILE A C 1
ATOM 758 O O . ILE A 1 94 ? -4.753 -6.420 -15.232 1.00 86.69 94 ILE A O 1
ATOM 762 N N . ARG A 1 95 ? -3.763 -4.574 -16.050 1.00 86.75 95 ARG A N 1
ATOM 763 C CA . ARG A 1 95 ? -3.829 -5.044 -17.436 1.00 86.75 95 ARG A CA 1
ATOM 764 C C . ARG A 1 95 ? -2.896 -6.230 -17.671 1.00 86.75 95 ARG A C 1
ATOM 766 O O . ARG A 1 95 ? -1.747 -6.239 -17.234 1.00 86.75 95 ARG A O 1
ATOM 773 N N . SER A 1 96 ? -3.368 -7.216 -18.432 1.00 83.81 96 SER A N 1
ATOM 774 C CA . SER A 1 96 ? -2.641 -8.472 -18.653 1.00 83.81 96 SER A CA 1
ATOM 775 C C . SER A 1 96 ? -1.298 -8.306 -19.368 1.00 83.81 96 SER A C 1
ATOM 777 O O . SER A 1 96 ? -0.382 -9.087 -19.135 1.00 83.81 96 SER A O 1
ATOM 779 N N . ASP A 1 97 ? -1.172 -7.298 -20.231 1.00 81.50 97 ASP A N 1
ATOM 780 C CA . ASP A 1 97 ? 0.060 -6.980 -20.960 1.00 81.50 97 ASP A CA 1
ATOM 781 C C . ASP A 1 97 ? 1.134 -6.312 -20.086 1.00 81.50 97 ASP A C 1
ATOM 783 O O . ASP A 1 97 ? 2.290 -6.243 -20.492 1.00 81.50 97 ASP A O 1
ATOM 787 N N . LEU A 1 98 ? 0.773 -5.869 -18.877 1.00 77.56 98 LEU A N 1
ATOM 788 C CA . LEU A 1 98 ? 1.656 -5.175 -17.934 1.00 77.56 98 LEU A CA 1
ATOM 789 C C . LEU A 1 98 ? 1.939 -5.989 -16.659 1.00 77.56 98 LEU A C 1
ATOM 791 O O . LEU A 1 98 ? 2.649 -5.529 -15.765 1.00 77.56 98 LEU A O 1
ATOM 795 N N . ILE A 1 99 ? 1.46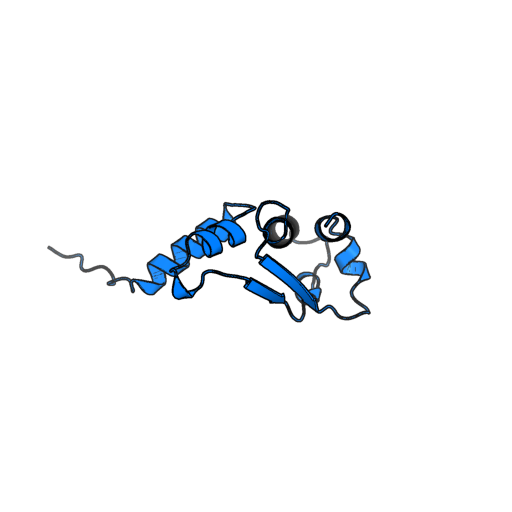3 -7.237 -16.593 1.00 77.56 99 ILE A N 1
ATOM 796 C CA . ILE A 1 99 ? 1.756 -8.168 -15.489 1.00 77.56 99 ILE A CA 1
ATOM 797 C C . ILE A 1 99 ? 3.266 -8.419 -15.356 1.00 77.56 99 ILE A C 1
ATOM 799 O O . ILE A 1 99 ? 3.786 -8.505 -14.243 1.00 77.56 99 ILE A O 1
ATOM 803 N N . THR A 1 100 ? 3.991 -8.512 -16.473 1.00 75.38 100 THR A N 1
ATOM 804 C CA . THR A 1 100 ? 5.447 -8.717 -16.481 1.00 75.38 100 THR A CA 1
ATOM 805 C C . THR A 1 100 ? 6.206 -7.567 -15.826 1.00 75.38 100 THR A C 1
ATOM 807 O O . THR A 1 100 ? 7.120 -7.829 -15.049 1.00 75.38 100 THR A O 1
ATOM 810 N N . GLU A 1 101 ? 5.789 -6.318 -16.036 1.00 73.94 101 GLU A N 1
ATOM 811 C CA . GLU A 1 101 ? 6.420 -5.149 -15.403 1.00 73.94 101 GLU A CA 1
ATOM 812 C C . GLU A 1 101 ? 6.216 -5.161 -13.879 1.00 73.94 101 GLU A C 1
ATOM 814 O O . GLU A 1 101 ? 7.132 -4.880 -13.105 1.00 73.94 101 GLU A O 1
ATOM 819 N N . CYS A 1 102 ? 5.037 -5.602 -13.427 1.00 68.12 102 CYS A N 1
ATOM 820 C CA . CYS A 1 102 ? 4.752 -5.793 -12.005 1.00 68.12 102 CYS A CA 1
ATOM 821 C C . CYS A 1 102 ? 5.602 -6.913 -11.370 1.00 68.12 102 CYS A C 1
ATOM 823 O O . CYS A 1 102 ? 5.917 -6.846 -10.180 1.00 68.12 102 CYS A O 1
ATOM 825 N N . SER A 1 103 ? 6.001 -7.936 -12.138 1.00 68.44 103 SER A N 1
ATOM 826 C CA . SER A 1 103 ? 6.755 -9.094 -11.623 1.00 68.44 103 SER A CA 1
ATOM 827 C C . SER A 1 103 ? 8.146 -8.741 -11.075 1.00 68.44 103 SER A C 1
ATOM 829 O O . SER A 1 103 ? 8.700 -9.485 -10.264 1.00 68.44 103 SER A O 1
ATOM 831 N N . HIS A 1 104 ? 8.692 -7.578 -11.448 1.00 69.62 104 HIS A N 1
ATOM 832 C CA . HIS A 1 104 ? 9.953 -7.071 -10.906 1.00 69.62 104 HIS A CA 1
ATOM 833 C C . HIS A 1 104 ? 9.873 -6.754 -9.400 1.00 69.62 104 HIS A C 1
ATOM 835 O O . HIS A 1 104 ? 10.895 -6.767 -8.709 1.00 69.62 104 HIS A O 1
ATOM 841 N N . TYR A 1 105 ? 8.669 -6.543 -8.860 1.00 68.50 105 TYR A N 1
ATOM 842 C CA . TYR A 1 105 ? 8.444 -6.212 -7.457 1.00 68.50 105 TYR A CA 1
ATOM 843 C C . TYR A 1 105 ? 8.039 -7.453 -6.657 1.00 68.50 105 TYR A C 1
ATOM 845 O O . TYR A 1 105 ? 6.866 -7.806 -6.544 1.00 68.50 105 TYR A O 1
ATOM 853 N N . ARG A 1 106 ? 9.036 -8.090 -6.028 1.00 64.31 106 ARG A N 1
ATOM 854 C CA . ARG A 1 106 ? 8.888 -9.343 -5.255 1.00 64.31 106 ARG A CA 1
ATOM 855 C C . ARG A 1 106 ? 7.902 -9.285 -4.079 1.00 64.31 106 ARG A C 1
ATOM 857 O O . ARG A 1 106 ? 7.577 -10.321 -3.511 1.00 64.31 106 ARG A O 1
ATOM 864 N N . GLY A 1 107 ? 7.438 -8.097 -3.691 1.00 64.00 107 GLY A N 1
ATOM 865 C CA . GLY A 1 107 ? 6.441 -7.940 -2.631 1.00 64.00 107 GLY A CA 1
ATOM 866 C C . GLY A 1 107 ? 5.154 -8.714 -2.926 1.00 64.00 107 GLY A C 1
ATOM 867 O O . GLY A 1 107 ? 4.672 -9.423 -2.054 1.00 64.00 107 GLY A O 1
ATOM 868 N N . PHE A 1 108 ? 4.652 -8.665 -4.165 1.00 63.12 108 PHE A N 1
ATOM 869 C CA . PHE A 1 108 ? 3.437 -9.396 -4.552 1.00 63.12 108 PHE A CA 1
ATOM 870 C C . PHE A 1 108 ? 3.659 -10.889 -4.783 1.00 63.12 108 PHE A C 1
ATOM 872 O O . PHE A 1 108 ? 2.717 -11.664 -4.675 1.00 63.12 108 PHE A O 1
ATOM 879 N N . THR A 1 109 ? 4.889 -11.311 -5.089 1.00 62.91 109 THR A N 1
ATOM 880 C CA . THR A 1 109 ? 5.203 -12.736 -5.278 1.00 62.91 109 THR A CA 1
ATOM 881 C C . THR A 1 109 ? 5.360 -13.493 -3.958 1.00 62.91 109 THR A C 1
ATOM 883 O O . THR A 1 109 ? 5.420 -14.717 -3.981 1.00 62.91 109 THR A O 1
ATOM 886 N N . ASN A 1 110 ? 5.468 -12.779 -2.832 1.00 60.78 110 ASN A N 1
ATOM 887 C CA . ASN A 1 110 ? 5.738 -13.337 -1.503 1.00 60.78 110 ASN A CA 1
ATOM 888 C C . ASN A 1 110 ? 4.548 -13.209 -0.529 1.00 60.78 110 ASN A C 1
ATOM 890 O O . ASN A 1 110 ? 4.734 -13.458 0.664 1.00 60.78 110 ASN A O 1
ATOM 894 N N . LEU A 1 111 ? 3.380 -12.771 -1.018 1.00 59.69 111 LEU A N 1
ATOM 895 C CA . LEU A 1 111 ? 2.129 -12.716 -0.252 1.00 59.69 111 LEU A CA 1
ATOM 896 C C . LEU A 1 111 ? 1.525 -14.108 -0.037 1.00 59.69 111 LEU A C 1
ATOM 898 O O . LEU A 1 111 ? 1.608 -14.940 -0.968 1.00 59.69 111 LEU A O 1
#

Radius of gyration: 17.39 Å; Cα contacts (8 Å, |Δi|>4): 90; chains: 1; bounding box: 36×56×39 Å